Protein AF-A0A2G9RAK6-F1 (afdb_monomer)

Mean predicted aligned error: 6.46 Å

Foldseek 3Di:
DLPDADLEEEEEEDDDCVFVVVCCVPVHDPVHHYDYDDDDPCRLVVLVVVQVVCCVVVVHVYYHRDYDDDDDPDDDDDPDPPDDDPCVVVQCVLCVVPNDDPDHSVCSSVVSVVVVCCVPPVDDPVVVVVVVVVVVVVCVVPD

InterPro domains:
  IPR016039 Thiolase-like [G3DSA:3.40.47.10] (3-143)
  IPR016039 Thiolase-like [SSF53901] (17-142)
  IPR020615 Thiolase, acyl-enzyme intermediate active site [PS00098] (37-55)
  IPR020616 Thiolase, N-terminal [PF00108] (19-142)

pLDDT: mean 87.02, std 14.19, range [35.53, 98.5]

Organism: Aquarana catesbeiana (NCBI:txid8400)

Secondary structure (DSSP, 8-state):
--SSS----EEEESSTTHHHHHHHTTT------EEEE-BTBTHHHHHHHHHHHHHHTTS-SS-EEE----PPSSS------SS--TTHHHHHHHHHHH---SS-HHHHHHHHHHHHHHHHH---HHHHHHHHHHHHHHHTT--

Sequence (143 aa):
LYTACYKSCIWFVGDSTCGQRAIYHSLGLTGIPIINVNNNCSTGSTALFMARQLIQGGLADCVLALGFEKMERGSLNPKFDDRTNPLDKHVEVMAGKHGLEPVPVAPQMFGRAGQEHMEKYGTKPEHFAKIAWKNHKHSTNNP

Nearest PDB structures (foldseek):
  6hsp-assembly2_B-2  TM=9.476E-01  e=9.481E-14  Danio rerio
  6hrv-assembly2_B  TM=9.235E-01  e=1.717E-13  Danio rerio
  6vg7-assembly1_A  TM=4.807E-01  e=4.717E-01  synthetic construct
  3dmd-assembly1_B-1  TM=4.387E-01  e=2.624E+00  Pyrococcus furiosus
  4pca-assembly2_B  TM=3.351E-01  e=2.152E+00  Anaplasma phagocytophilum str. HGE1

Solvent-accessible surface area (backbone atoms only — not comparable to full-atom values): 8897 Å² total; per-residue (Å²): 142,85,84,86,76,72,54,38,42,38,26,19,34,54,63,92,67,42,42,59,64,65,32,46,82,75,80,46,83,79,84,59,57,74,50,70,44,79,53,74,97,47,21,56,59,51,28,45,51,52,45,50,50,34,45,76,65,70,68,22,90,45,64,46,58,49,66,61,85,87,80,73,88,77,80,86,69,89,88,68,84,91,56,86,59,96,54,49,71,64,47,49,59,50,32,75,76,71,52,83,69,103,59,63,64,68,64,50,56,57,48,52,54,48,50,52,45,24,75,75,67,68,52,52,76,65,56,60,53,50,54,53,53,50,52,57,63,55,48,78,77,57,133

Structure (mmCIF, N/CA/C/O backbone):
data_AF-A0A2G9RAK6-F1
#
_entry.id   AF-A0A2G9RAK6-F1
#
loop_
_atom_site.group_PDB
_atom_site.id
_atom_site.type_symbol
_atom_site.label_atom_id
_atom_site.label_alt_id
_atom_site.label_comp_id
_atom_site.label_asym_id
_atom_site.label_entity_id
_atom_site.label_seq_id
_atom_site.pdbx_PDB_ins_code
_atom_site.Cartn_x
_atom_site.Cartn_y
_atom_site.Cartn_z
_atom_site.occupancy
_atom_site.B_iso_or_equiv
_atom_site.auth_seq_id
_atom_site.auth_comp_id
_atom_site.auth_asym_id
_atom_site.auth_atom_id
_atom_site.pdbx_PDB_model_num
ATOM 1 N N . LEU A 1 1 ? 26.477 -9.507 -27.339 1.00 35.56 1 LEU A N 1
ATOM 2 C CA . LEU A 1 1 ? 25.414 -10.437 -26.884 1.00 35.56 1 LEU A CA 1
ATOM 3 C C . LEU A 1 1 ? 24.467 -9.804 -25.839 1.00 35.56 1 LEU A C 1
ATOM 5 O O . LEU A 1 1 ? 23.857 -10.531 -25.074 1.00 35.56 1 LEU A O 1
ATOM 9 N N . TYR A 1 2 ? 24.273 -8.475 -25.833 1.00 37.72 2 TYR A N 1
ATOM 10 C CA . TYR A 1 2 ? 23.431 -7.755 -24.849 1.00 37.72 2 TYR A CA 1
ATOM 11 C C . TYR A 1 2 ? 22.216 -7.051 -25.484 1.00 37.72 2 TYR A C 1
ATOM 13 O O . TYR A 1 2 ? 21.664 -6.121 -24.913 1.00 37.72 2 TYR A O 1
ATOM 21 N N . THR A 1 3 ? 21.822 -7.445 -26.696 1.00 38.22 3 THR A N 1
ATOM 22 C CA . THR A 1 3 ? 20.904 -6.653 -27.538 1.00 38.22 3 THR A CA 1
ATOM 23 C C . THR A 1 3 ? 19.596 -7.353 -27.910 1.00 38.22 3 THR A C 1
ATOM 25 O O . THR A 1 3 ? 18.803 -6.766 -28.634 1.00 38.22 3 THR A O 1
ATOM 28 N N . ALA A 1 4 ? 19.338 -8.580 -27.442 1.00 35.53 4 ALA A N 1
ATOM 29 C CA . ALA A 1 4 ? 18.253 -9.405 -27.998 1.00 35.53 4 ALA A CA 1
ATOM 30 C C . ALA A 1 4 ? 17.075 -9.719 -27.060 1.00 35.53 4 ALA A C 1
ATOM 32 O O . ALA A 1 4 ? 16.116 -10.347 -27.489 1.00 35.53 4 ALA A O 1
ATOM 33 N N . CYS A 1 5 ? 17.094 -9.301 -25.800 1.00 37.03 5 CYS A N 1
ATOM 34 C CA . CYS A 1 5 ? 15.952 -9.470 -24.902 1.00 37.03 5 CYS A CA 1
ATOM 35 C C . CYS A 1 5 ? 16.055 -8.409 -23.810 1.00 37.03 5 CYS A C 1
ATOM 37 O O . CYS A 1 5 ? 17.158 -7.931 -23.575 1.00 37.03 5 CYS A O 1
ATOM 39 N N . TYR A 1 6 ? 14.954 -8.078 -23.141 1.00 42.88 6 TYR A N 1
ATOM 40 C CA . TYR A 1 6 ? 14.837 -7.079 -22.068 1.00 42.88 6 TYR A CA 1
ATOM 41 C C . TYR A 1 6 ? 14.359 -5.693 -22.499 1.00 42.88 6 TYR A C 1
ATOM 43 O O . TYR A 1 6 ? 14.989 -4.665 -22.260 1.00 42.88 6 TYR A O 1
ATOM 51 N N . LYS A 1 7 ? 13.115 -5.657 -22.985 1.00 46.25 7 LYS A N 1
ATOM 52 C CA . LYS A 1 7 ? 12.204 -4.560 -22.636 1.00 46.25 7 LYS A CA 1
ATOM 53 C C . LYS A 1 7 ? 11.894 -4.639 -21.129 1.00 46.25 7 LYS A C 1
ATOM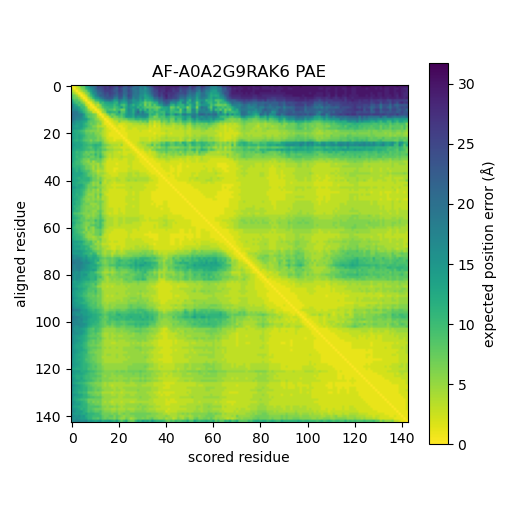 55 O O . LYS A 1 7 ? 10.807 -5.048 -20.748 1.00 46.25 7 LYS A O 1
ATOM 60 N N . SER A 1 8 ? 12.875 -4.346 -20.278 1.00 50.19 8 SER A N 1
ATOM 61 C CA . SER A 1 8 ? 12.725 -4.381 -18.821 1.00 50.19 8 SER A CA 1
ATOM 62 C C . SER A 1 8 ? 12.312 -3.017 -18.313 1.00 50.19 8 SER A C 1
ATOM 64 O O . SER A 1 8 ? 13.058 -2.067 -18.483 1.00 50.19 8 SER A O 1
ATOM 66 N N . CYS A 1 9 ? 11.167 -2.901 -17.652 1.00 53.38 9 CYS A N 1
ATOM 67 C CA . CYS A 1 9 ? 10.825 -1.689 -16.908 1.00 53.38 9 CYS A CA 1
ATOM 68 C C . CYS A 1 9 ? 10.907 -1.982 -15.417 1.00 53.38 9 CYS A C 1
ATOM 70 O O . CYS A 1 9 ? 10.439 -3.036 -14.969 1.00 53.38 9 CYS A O 1
ATOM 72 N N . ILE A 1 10 ? 11.492 -1.052 -14.665 1.00 58.03 10 ILE A N 1
ATOM 73 C CA . ILE A 1 10 ? 11.588 -1.171 -13.215 1.00 58.03 10 ILE A CA 1
ATOM 74 C C . ILE A 1 10 ? 10.666 -0.173 -12.536 1.00 58.03 10 ILE A C 1
ATOM 76 O O . ILE A 1 10 ? 10.751 1.034 -12.772 1.00 58.03 10 ILE A O 1
ATOM 80 N N . TRP A 1 11 ? 9.814 -0.702 -11.666 1.00 58.47 11 TRP A N 1
ATOM 81 C CA . TRP A 1 11 ? 8.848 0.055 -10.889 1.00 58.47 11 TRP A CA 1
ATOM 82 C C . TRP A 1 11 ? 9.285 0.151 -9.447 1.00 58.47 11 TRP A C 1
ATOM 84 O O . TRP A 1 11 ? 9.633 -0.861 -8.836 1.00 58.47 11 TRP A O 1
ATOM 94 N N . PHE A 1 12 ? 9.234 1.369 -8.926 1.00 60.50 12 PHE A N 1
ATOM 95 C CA . PHE A 1 12 ? 9.767 1.689 -7.616 1.00 60.50 12 PHE A CA 1
ATOM 96 C C . PHE A 1 12 ? 8.796 2.384 -6.700 1.00 60.50 12 PHE A C 1
ATOM 98 O O . PHE A 1 12 ? 7.927 3.127 -7.139 1.00 60.50 12 PHE A O 1
ATOM 105 N N . VAL A 1 13 ? 9.031 2.164 -5.415 1.00 59.81 13 VAL A N 1
ATOM 106 C CA . VAL A 1 13 ? 8.279 2.709 -4.293 1.00 59.81 13 VAL A CA 1
ATOM 107 C C . VAL A 1 13 ? 9.182 3.678 -3.540 1.00 59.81 13 VAL A C 1
ATOM 109 O O . VAL A 1 13 ? 10.258 3.282 -3.099 1.00 59.81 13 VAL A O 1
ATOM 112 N N . GLY A 1 14 ? 8.747 4.932 -3.406 1.00 61.09 14 GLY A N 1
ATOM 113 C CA . GLY A 1 14 ? 9.399 5.935 -2.561 1.00 61.09 14 GLY A CA 1
ATOM 114 C C . GLY A 1 14 ? 9.440 7.338 -3.175 1.00 61.09 14 GLY A C 1
ATOM 115 O O . GLY A 1 14 ? 8.764 7.627 -4.162 1.00 61.09 14 GLY A O 1
ATOM 116 N N . ASP A 1 15 ? 10.234 8.217 -2.559 1.00 68.31 15 ASP A N 1
ATOM 117 C CA . ASP A 1 15 ? 10.391 9.625 -2.949 1.00 68.31 15 ASP A CA 1
ATOM 118 C C . ASP A 1 15 ? 11.070 9.792 -4.326 1.00 68.31 15 ASP A C 1
ATOM 120 O O . ASP A 1 15 ? 11.570 8.841 -4.935 1.00 68.31 15 ASP A O 1
ATOM 124 N N . SER A 1 16 ? 11.095 11.020 -4.834 1.00 77.62 16 SER A N 1
ATOM 125 C CA . SER A 1 16 ? 11.664 11.396 -6.125 1.00 77.62 16 SER A CA 1
ATOM 126 C C . SER A 1 16 ? 13.018 10.729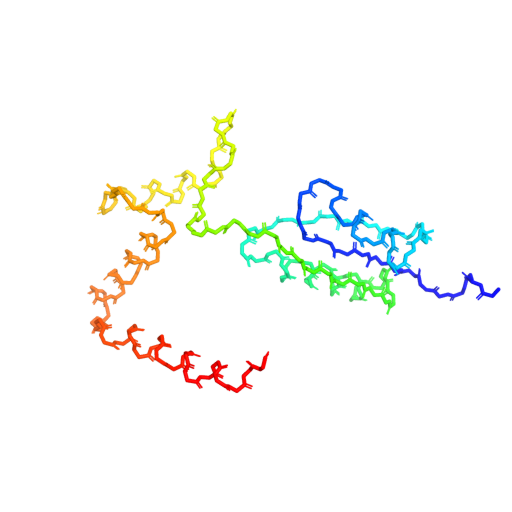 -6.365 1.00 77.62 16 SER A C 1
ATOM 128 O O . SER A 1 16 ? 13.963 10.884 -5.595 1.00 77.62 16 SER A O 1
ATOM 130 N N . THR A 1 17 ? 13.124 9.994 -7.472 1.00 84.94 17 THR A N 1
ATOM 131 C CA . THR A 1 17 ? 14.343 9.292 -7.921 1.00 84.94 17 THR A CA 1
ATOM 132 C C . THR A 1 17 ? 14.874 8.175 -7.004 1.00 84.94 17 THR A C 1
ATOM 134 O O . THR A 1 17 ? 15.960 7.641 -7.251 1.00 84.94 17 THR A O 1
ATOM 137 N N . CYS A 1 18 ? 14.126 7.773 -5.967 1.00 85.06 18 CYS A N 1
ATOM 138 C CA . CYS A 1 18 ? 14.562 6.744 -5.018 1.00 85.06 18 CYS A CA 1
ATOM 139 C C . CYS A 1 18 ? 14.888 5.409 -5.701 1.00 85.06 18 CYS A C 1
ATOM 141 O O . CYS A 1 18 ? 15.842 4.730 -5.319 1.00 85.06 18 CYS A O 1
ATOM 143 N N . GLY A 1 19 ? 14.149 5.061 -6.751 1.00 82.81 19 GLY A N 1
ATOM 144 C CA . GLY A 1 19 ? 14.324 3.816 -7.460 1.00 82.81 19 GLY A CA 1
ATOM 145 C C . GLY A 1 19 ? 15.614 3.732 -8.247 1.00 82.81 19 GLY A C 1
ATOM 146 O O . GLY A 1 19 ? 16.403 2.801 -8.089 1.00 82.81 19 GLY A O 1
ATOM 147 N N . GLN A 1 20 ? 15.888 4.769 -9.034 1.00 88.12 20 GLN A N 1
ATOM 148 C CA . GLN A 1 20 ? 17.161 4.939 -9.725 1.00 88.12 20 GLN A CA 1
ATOM 149 C C . GLN A 1 20 ? 18.314 4.757 -8.734 1.00 88.12 20 GLN A C 1
ATOM 151 O O . GLN A 1 20 ? 19.196 3.921 -8.937 1.00 88.12 20 GLN A O 1
ATOM 156 N N . ARG A 1 21 ? 18.257 5.463 -7.598 1.00 88.88 21 ARG A N 1
ATOM 157 C CA . ARG A 1 21 ? 19.298 5.386 -6.572 1.00 88.88 21 ARG A CA 1
ATOM 158 C C . ARG A 1 21 ? 19.429 3.997 -5.942 1.00 88.88 21 ARG A C 1
ATOM 160 O O . ARG A 1 21 ? 20.555 3.599 -5.630 1.00 88.88 21 ARG A O 1
ATOM 167 N N . ALA A 1 22 ? 18.327 3.283 -5.734 1.00 85.94 22 ALA A N 1
ATOM 168 C CA . ALA A 1 22 ? 18.334 1.936 -5.170 1.00 85.94 22 ALA A CA 1
ATOM 169 C C . ALA A 1 22 ? 18.951 0.905 -6.130 1.00 85.94 22 ALA A C 1
ATOM 171 O O . ALA A 1 22 ? 19.609 -0.028 -5.679 1.00 85.94 22 ALA A O 1
ATOM 172 N N . ILE A 1 23 ? 18.798 1.087 -7.446 1.00 84.38 23 ILE A N 1
ATOM 173 C CA . ILE A 1 23 ? 19.276 0.115 -8.437 1.00 84.38 23 ILE A CA 1
ATOM 174 C C . ILE A 1 23 ? 20.658 0.377 -8.984 1.00 84.38 23 ILE A C 1
ATOM 176 O O . ILE A 1 23 ? 21.415 -0.578 -9.163 1.00 84.38 23 ILE A O 1
ATOM 180 N N . TYR A 1 24 ? 21.015 1.635 -9.221 1.00 86.25 24 TYR A N 1
ATOM 181 C CA . TYR A 1 24 ? 22.249 1.969 -9.931 1.00 86.25 24 TYR A CA 1
ATOM 182 C C . TYR A 1 24 ? 23.501 1.369 -9.292 1.00 86.25 24 TYR A C 1
ATOM 184 O O . TYR A 1 24 ? 24.435 1.006 -10.001 1.00 86.25 24 TYR A O 1
ATOM 192 N N . HIS A 1 25 ? 23.502 1.211 -7.968 1.00 78.88 25 HIS A N 1
ATOM 193 C CA . HIS A 1 25 ? 24.649 0.686 -7.232 1.00 78.88 25 HIS A CA 1
ATOM 194 C C . HIS A 1 25 ? 24.672 -0.841 -7.099 1.00 78.88 25 HIS A C 1
ATOM 196 O O . HIS A 1 25 ? 25.742 -1.394 -6.866 1.00 78.88 25 HIS A O 1
ATOM 202 N N . SER A 1 26 ? 23.527 -1.518 -7.216 1.00 78.88 26 SER A N 1
ATOM 203 C CA . SER A 1 26 ? 23.407 -2.950 -6.893 1.00 78.88 26 SER A CA 1
ATOM 204 C C . SER A 1 26 ? 23.037 -3.811 -8.097 1.00 78.88 26 SER A C 1
ATOM 206 O O . SER A 1 26 ? 23.567 -4.906 -8.245 1.00 78.88 26 SER A O 1
ATOM 208 N N . LEU A 1 27 ? 22.144 -3.321 -8.960 1.00 82.38 27 LEU A N 1
ATOM 209 C CA . LEU A 1 27 ? 21.683 -4.023 -10.164 1.00 82.38 27 LEU A CA 1
ATOM 210 C C . LEU A 1 27 ? 22.274 -3.430 -11.457 1.00 82.38 27 LEU A C 1
ATOM 212 O O . LEU A 1 27 ? 22.232 -4.079 -12.500 1.00 82.38 27 LEU A O 1
ATOM 216 N N . GLY A 1 28 ? 22.877 -2.239 -11.380 1.00 83.62 28 GLY A N 1
ATOM 217 C CA . GLY A 1 28 ? 23.670 -1.631 -12.450 1.00 83.62 28 GLY A CA 1
ATOM 218 C C . GLY A 1 28 ? 22.955 -0.538 -13.252 1.00 83.62 28 GLY A C 1
ATOM 219 O O . GLY A 1 28 ? 21.743 -0.344 -13.172 1.00 83.62 28 GLY A O 1
ATOM 220 N N . LEU A 1 29 ? 23.745 0.200 -14.038 1.00 87.19 29 LEU A N 1
ATOM 221 C CA . LEU A 1 29 ? 23.312 1.302 -14.907 1.00 87.19 29 LEU A CA 1
ATOM 222 C C . LEU A 1 29 ? 22.984 0.790 -16.315 1.00 87.19 29 LEU A C 1
ATOM 224 O O . LEU A 1 29 ? 23.736 0.994 -17.263 1.00 87.19 29 LEU A O 1
ATOM 228 N N . THR A 1 30 ? 21.867 0.085 -16.452 1.00 84.38 30 THR A N 1
ATOM 229 C CA . THR A 1 30 ? 21.513 -0.623 -17.695 1.00 84.38 30 THR A CA 1
ATOM 230 C C . THR A 1 30 ? 20.840 0.256 -18.756 1.00 84.38 30 THR A C 1
ATOM 232 O O . THR A 1 30 ? 20.673 -0.184 -19.889 1.00 84.38 30 THR A O 1
ATOM 235 N N . GLY A 1 31 ? 20.433 1.483 -18.408 1.00 85.56 31 GLY A N 1
ATOM 236 C CA . GLY A 1 31 ? 19.720 2.401 -19.309 1.00 85.56 31 GLY A CA 1
ATOM 237 C C . GLY A 1 31 ? 18.251 2.040 -19.563 1.00 85.56 31 GLY A C 1
ATOM 238 O O . GLY A 1 31 ? 17.581 2.714 -20.341 1.00 85.56 31 GLY A O 1
ATOM 239 N N . ILE A 1 32 ? 17.739 0.996 -18.910 1.00 87.56 32 ILE A N 1
ATOM 240 C CA . ILE A 1 32 ? 16.341 0.585 -19.041 1.00 87.56 32 ILE A CA 1
ATOM 241 C C . ILE A 1 32 ? 15.387 1.573 -18.344 1.00 87.56 32 ILE A C 1
ATOM 243 O O . ILE A 1 32 ? 15.797 2.241 -17.391 1.00 87.56 32 ILE A O 1
ATOM 247 N N . PRO A 1 33 ? 14.113 1.670 -18.770 1.00 88.06 33 PRO A N 1
ATOM 248 C CA . PRO A 1 33 ? 13.158 2.586 -18.157 1.00 88.06 33 PRO A CA 1
ATOM 249 C C . PRO A 1 33 ? 12.918 2.294 -16.669 1.00 88.06 33 PRO A C 1
ATOM 251 O O . PRO A 1 33 ? 12.644 1.158 -16.272 1.00 88.06 33 PRO A O 1
ATOM 254 N N . ILE A 1 34 ? 12.968 3.349 -15.851 1.00 88.19 34 ILE A N 1
ATOM 255 C CA . ILE A 1 34 ? 12.705 3.301 -14.409 1.00 88.19 34 ILE A CA 1
ATOM 256 C C . ILE A 1 34 ? 11.638 4.334 -14.064 1.00 88.19 34 ILE A C 1
ATOM 258 O O . ILE A 1 34 ? 11.807 5.518 -14.361 1.00 88.19 34 ILE A O 1
ATOM 262 N N . ILE A 1 35 ? 10.563 3.900 -13.404 1.00 88.69 35 ILE A N 1
ATOM 263 C CA . ILE A 1 35 ? 9.462 4.777 -12.999 1.00 88.69 35 ILE A CA 1
ATOM 264 C C . ILE A 1 35 ? 9.177 4.591 -11.505 1.00 88.69 35 ILE A C 1
ATOM 266 O O . ILE A 1 35 ? 8.969 3.477 -11.022 1.00 88.69 35 ILE A O 1
ATOM 270 N N . ASN A 1 36 ? 9.164 5.706 -10.772 1.00 88.75 36 ASN A N 1
ATOM 271 C CA . ASN A 1 36 ? 8.797 5.742 -9.358 1.00 88.75 36 ASN A CA 1
ATOM 272 C C . ASN A 1 36 ? 7.298 6.009 -9.235 1.00 88.75 36 ASN A C 1
ATOM 274 O O . ASN A 1 36 ? 6.771 6.903 -9.896 1.00 88.75 36 ASN A O 1
ATOM 278 N N . VAL A 1 37 ? 6.628 5.243 -8.384 1.00 89.44 37 VAL A N 1
ATOM 279 C CA . VAL A 1 37 ? 5.194 5.331 -8.123 1.00 89.44 37 VAL A CA 1
ATOM 280 C C . VAL A 1 37 ? 4.948 5.408 -6.622 1.00 89.44 37 VAL A C 1
ATOM 282 O O . VAL A 1 37 ? 5.681 4.829 -5.824 1.00 89.44 37 VAL A O 1
ATOM 285 N N . ASN A 1 38 ? 3.898 6.130 -6.236 1.00 90.31 38 ASN A N 1
ATOM 286 C CA . ASN A 1 38 ? 3.441 6.232 -4.856 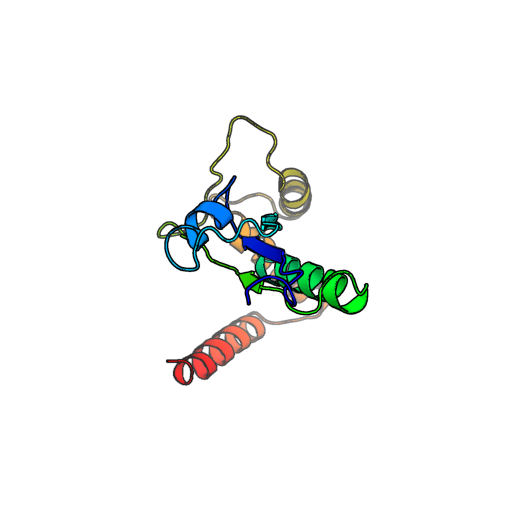1.00 90.31 38 ASN A CA 1
ATOM 287 C C . ASN A 1 38 ? 1.910 6.217 -4.825 1.00 90.31 38 ASN A C 1
ATOM 289 O O . ASN A 1 38 ? 1.263 6.946 -5.574 1.00 90.31 38 ASN A O 1
ATOM 293 N N . ASN A 1 39 ? 1.347 5.372 -3.966 1.00 92.00 39 ASN A N 1
ATOM 294 C CA . ASN A 1 39 ? -0.076 5.297 -3.670 1.00 92.00 39 ASN A CA 1
ATOM 295 C C . ASN A 1 39 ? -0.315 4.862 -2.209 1.00 92.00 39 ASN A C 1
ATOM 297 O O . ASN A 1 39 ? -1.021 3.884 -1.925 1.00 92.00 39 ASN A O 1
ATOM 301 N N . ASN A 1 40 ? 0.331 5.556 -1.265 1.00 91.00 40 ASN A N 1
ATOM 302 C CA . ASN A 1 40 ? 0.246 5.287 0.175 1.00 91.00 40 ASN A CA 1
ATOM 303 C C . ASN A 1 40 ? 0.522 3.801 0.502 1.00 91.00 40 ASN A C 1
ATOM 305 O O . ASN A 1 40 ? 1.395 3.164 -0.091 1.00 91.00 40 ASN A O 1
ATOM 309 N N . CYS A 1 41 ? -0.239 3.199 1.419 1.00 92.25 41 CYS A N 1
ATOM 310 C CA . CYS A 1 41 ? -0.073 1.804 1.840 1.00 92.25 41 CYS A CA 1
ATOM 311 C C . CYS A 1 41 ? -0.243 0.775 0.702 1.00 92.25 41 CYS A C 1
ATOM 313 O O . CYS A 1 41 ? 0.104 -0.388 0.876 1.00 92.25 41 CYS A O 1
ATOM 315 N N . SER A 1 42 ? -0.776 1.181 -0.458 1.00 94.38 42 SER A N 1
ATOM 316 C CA . SER A 1 42 ? -1.003 0.311 -1.621 1.00 94.38 42 SER A CA 1
ATOM 317 C C . SER A 1 42 ? 0.100 0.399 -2.683 1.00 94.38 42 SER A C 1
ATOM 319 O O . SER A 1 42 ? -0.027 -0.164 -3.774 1.00 94.38 42 SER A O 1
ATOM 321 N N . THR A 1 43 ? 1.199 1.099 -2.389 1.00 90.88 43 THR A N 1
ATOM 322 C CA . THR A 1 43 ? 2.223 1.401 -3.395 1.00 90.88 43 THR A CA 1
ATOM 323 C C . THR A 1 43 ? 2.869 0.148 -3.994 1.00 90.88 43 THR A C 1
ATOM 325 O O . THR A 1 43 ? 2.997 0.056 -5.213 1.00 90.88 43 THR A O 1
ATOM 328 N N . GLY A 1 44 ? 3.200 -0.862 -3.181 1.00 89.19 44 GLY A N 1
ATOM 329 C CA . GLY A 1 44 ? 3.758 -2.123 -3.692 1.00 89.19 44 GLY A CA 1
ATOM 330 C C . GLY A 1 44 ? 2.816 -2.833 -4.674 1.00 89.19 44 GLY A C 1
ATOM 331 O O . GLY A 1 44 ? 3.236 -3.275 -5.743 1.00 89.19 44 GLY A O 1
ATOM 332 N N . SER A 1 45 ? 1.517 -2.866 -4.365 1.00 94.44 45 SER A N 1
ATOM 333 C CA . SER A 1 45 ? 0.495 -3.409 -5.268 1.00 94.44 45 SER A CA 1
ATOM 334 C C . SER A 1 45 ? 0.316 -2.561 -6.527 1.00 94.44 45 SER A C 1
ATOM 336 O O . SER A 1 45 ? 0.050 -3.115 -7.589 1.00 94.44 45 SER A O 1
ATOM 338 N N . THR A 1 46 ? 0.506 -1.242 -6.442 1.00 94.06 46 THR A N 1
ATOM 339 C CA . THR A 1 46 ? 0.495 -0.348 -7.612 1.00 94.06 46 THR A CA 1
ATOM 340 C C . THR A 1 46 ? 1.653 -0.675 -8.559 1.00 94.06 46 THR A C 1
ATOM 342 O O . THR A 1 46 ? 1.432 -0.827 -9.760 1.00 94.06 46 THR A O 1
ATOM 345 N N . ALA A 1 47 ? 2.865 -0.884 -8.033 1.00 90.75 47 ALA A N 1
ATOM 346 C CA . ALA A 1 47 ? 4.012 -1.317 -8.834 1.00 90.75 47 ALA A CA 1
ATOM 347 C C . ALA A 1 47 ? 3.757 -2.677 -9.511 1.00 90.75 47 ALA A C 1
ATOM 349 O O . ALA A 1 47 ? 4.003 -2.834 -10.709 1.00 90.75 47 ALA A O 1
ATOM 350 N N . LEU A 1 48 ? 3.194 -3.642 -8.774 1.00 93.56 48 LEU A N 1
ATOM 351 C CA . LEU A 1 48 ? 2.824 -4.950 -9.322 1.00 93.56 48 LEU A CA 1
ATOM 352 C C . LEU A 1 48 ? 1.740 -4.842 -10.406 1.00 93.56 48 LEU A C 1
ATOM 354 O O . LEU A 1 48 ? 1.830 -5.501 -11.442 1.00 93.56 48 LEU A O 1
ATOM 358 N N . PHE A 1 49 ? 0.731 -3.998 -10.189 1.00 95.06 49 PHE A N 1
ATOM 359 C CA . PHE A 1 49 ? -0.325 -3.742 -11.163 1.00 95.06 49 PHE A CA 1
ATOM 360 C C . PHE A 1 49 ? 0.257 -3.205 -12.475 1.00 95.06 49 PHE A C 1
ATOM 362 O O . PHE A 1 49 ? -0.042 -3.740 -13.540 1.00 95.06 49 PHE A O 1
ATOM 369 N N . MET A 1 50 ? 1.144 -2.211 -12.417 1.00 91.94 50 MET A N 1
ATOM 370 C CA . MET A 1 50 ? 1.773 -1.644 -13.615 1.00 91.94 50 MET A CA 1
ATOM 371 C C . MET A 1 50 ? 2.684 -2.643 -14.330 1.00 91.94 50 MET A C 1
ATOM 373 O O . MET A 1 50 ? 2.620 -2.760 -15.554 1.00 91.94 50 MET A O 1
ATOM 377 N N . ALA A 1 51 ? 3.471 -3.418 -13.580 1.00 89.75 51 ALA A N 1
ATOM 378 C CA . ALA A 1 51 ? 4.263 -4.517 -14.123 1.00 89.75 51 ALA A CA 1
ATOM 379 C C . ALA A 1 51 ? 3.384 -5.508 -14.906 1.00 89.75 51 ALA A C 1
ATOM 381 O O . ALA A 1 51 ? 3.680 -5.826 -16.059 1.00 89.75 51 ALA A O 1
ATOM 382 N N . ARG A 1 52 ? 2.247 -5.918 -14.331 1.00 95.31 52 ARG A N 1
ATOM 383 C CA . ARG A 1 52 ? 1.267 -6.782 -15.003 1.00 95.31 52 ARG A CA 1
ATOM 384 C C . ARG A 1 52 ? 0.711 -6.147 -16.276 1.00 95.31 52 ARG A C 1
ATOM 386 O O . ARG A 1 52 ? 0.597 -6.845 -17.280 1.00 95.31 52 ARG A O 1
ATOM 393 N N . GLN A 1 53 ? 0.378 -4.854 -16.259 1.00 95.56 53 GLN A N 1
ATOM 394 C CA . GLN A 1 53 ? -0.142 -4.152 -17.441 1.00 95.56 53 GLN A CA 1
ATOM 395 C C . GLN A 1 53 ? 0.870 -4.126 -18.596 1.00 95.56 53 GLN A C 1
ATOM 397 O O . GLN A 1 53 ? 0.472 -4.299 -19.745 1.00 95.56 53 GLN A O 1
ATOM 402 N N . LEU A 1 54 ? 2.166 -3.956 -18.313 1.00 90.88 54 LEU A N 1
ATOM 403 C CA . LEU A 1 54 ? 3.208 -3.976 -19.346 1.00 90.88 54 LEU A CA 1
ATOM 404 C C . LEU A 1 54 ? 3.349 -5.348 -20.011 1.00 90.88 54 LEU A C 1
ATOM 406 O O . LEU A 1 54 ? 3.423 -5.419 -21.238 1.00 90.88 54 LEU A O 1
ATOM 410 N N . ILE A 1 55 ? 3.365 -6.416 -19.207 1.00 93.31 55 ILE A N 1
ATOM 411 C CA . ILE A 1 55 ? 3.446 -7.790 -19.717 1.00 93.31 55 ILE A CA 1
ATOM 412 C C . ILE A 1 55 ? 2.192 -8.123 -20.525 1.00 93.31 55 ILE A C 1
ATOM 414 O O . ILE A 1 55 ? 2.279 -8.544 -21.674 1.00 93.31 55 ILE A O 1
ATOM 418 N N . GLN A 1 56 ? 1.007 -7.879 -19.958 1.00 96.12 56 GLN A N 1
ATOM 419 C CA . GLN A 1 56 ? -0.251 -8.188 -20.635 1.00 96.12 56 GLN A CA 1
ATOM 420 C C . GLN A 1 56 ? -0.440 -7.367 -21.919 1.00 96.12 56 GLN A C 1
ATOM 422 O O . GLN A 1 56 ? -1.029 -7.857 -22.878 1.00 96.12 56 GLN A O 1
ATOM 427 N N . GLY A 1 57 ? 0.057 -6.129 -21.946 1.00 95.19 57 GLY A N 1
ATOM 428 C CA . GLY A 1 57 ? 0.016 -5.263 -23.121 1.00 95.19 57 GLY A CA 1
ATOM 429 C C . GLY A 1 57 ? 1.062 -5.583 -24.194 1.00 95.19 57 GLY A C 1
ATOM 430 O O . GLY A 1 57 ? 1.105 -4.876 -25.196 1.00 95.19 57 GLY A O 1
ATOM 431 N N . GLY A 1 58 ? 1.933 -6.584 -23.997 1.00 91.31 58 GLY A N 1
ATOM 432 C CA . GLY A 1 58 ? 3.023 -6.907 -24.931 1.00 91.31 58 GLY A CA 1
ATOM 433 C C . GLY A 1 58 ? 4.108 -5.823 -25.022 1.00 91.31 58 GLY A C 1
ATOM 434 O O . GLY A 1 58 ? 4.898 -5.787 -25.970 1.00 91.31 58 GLY A O 1
ATOM 435 N N . LEU A 1 59 ? 4.144 -4.907 -24.049 1.00 89.94 59 LEU A N 1
ATOM 436 C CA . LEU A 1 59 ? 5.120 -3.817 -23.986 1.00 89.94 59 LEU A CA 1
ATOM 437 C C . LEU A 1 59 ? 6.453 -4.282 -23.396 1.00 89.94 59 LEU A C 1
ATOM 439 O O . LEU A 1 59 ? 7.476 -3.654 -23.654 1.00 89.94 59 LEU A O 1
ATOM 443 N N . ALA A 1 60 ? 6.443 -5.374 -22.634 1.00 89.38 60 ALA A N 1
ATOM 444 C CA . ALA A 1 60 ? 7.609 -5.980 -22.013 1.00 89.38 60 ALA A CA 1
ATOM 445 C C . ALA A 1 60 ? 7.442 -7.502 -21.909 1.00 89.38 60 ALA A C 1
ATOM 447 O O . ALA A 1 60 ? 6.325 -7.981 -21.740 1.00 89.38 60 ALA A O 1
ATOM 448 N N . ASP A 1 61 ? 8.553 -8.239 -21.942 1.00 90.94 61 ASP A N 1
ATOM 449 C CA . ASP A 1 61 ? 8.574 -9.697 -21.716 1.00 90.94 61 ASP A CA 1
ATOM 450 C C . ASP A 1 61 ? 9.046 -10.053 -20.296 1.00 90.94 61 ASP A C 1
ATOM 452 O O . ASP A 1 61 ? 8.753 -11.123 -19.770 1.00 90.94 61 ASP A O 1
ATOM 456 N N . CYS A 1 62 ? 9.776 -9.138 -19.654 1.00 90.88 62 CYS A N 1
ATOM 457 C CA . CYS A 1 62 ? 10.259 -9.262 -18.286 1.00 90.88 62 CYS A CA 1
ATOM 458 C C . CYS A 1 62 ? 10.253 -7.876 -17.639 1.00 90.88 62 CYS A C 1
ATOM 460 O O . CYS A 1 62 ? 10.622 -6.897 -18.276 1.00 90.88 62 CYS A O 1
ATOM 462 N N . VAL A 1 63 ? 9.818 -7.775 -16.386 1.00 89.12 63 VAL A N 1
ATOM 463 C CA . VAL A 1 63 ? 9.703 -6.511 -15.643 1.00 89.12 63 VAL A CA 1
ATOM 464 C C . VAL A 1 63 ? 10.083 -6.736 -14.186 1.00 89.12 63 VAL A C 1
ATOM 466 O O . VAL A 1 63 ? 9.888 -7.829 -13.656 1.00 89.12 63 VAL A O 1
ATOM 469 N N . LEU A 1 64 ? 10.585 -5.695 -13.522 1.00 88.62 64 LEU A N 1
ATOM 470 C CA . LEU A 1 64 ? 10.861 -5.722 -12.087 1.00 88.62 64 LEU A CA 1
ATOM 471 C C . LEU A 1 64 ? 9.889 -4.788 -11.362 1.00 88.62 64 LEU A C 1
ATOM 473 O O . LEU A 1 64 ? 9.859 -3.588 -11.623 1.00 88.62 64 LEU A O 1
ATOM 477 N N . ALA A 1 65 ? 9.117 -5.332 -10.425 1.00 90.31 65 ALA A N 1
ATOM 478 C CA . ALA A 1 65 ? 8.363 -4.549 -9.453 1.00 90.31 65 ALA A CA 1
ATOM 479 C C . ALA A 1 65 ? 9.091 -4.616 -8.109 1.00 90.31 65 ALA A C 1
ATOM 481 O O . ALA A 1 65 ? 9.215 -5.694 -7.529 1.00 90.31 65 ALA A O 1
ATOM 482 N N . LEU A 1 66 ? 9.591 -3.479 -7.629 1.00 87.31 66 LEU A N 1
ATOM 483 C CA . LEU A 1 66 ? 10.387 -3.390 -6.411 1.00 87.31 66 LEU A CA 1
ATOM 484 C C . LEU A 1 66 ? 9.767 -2.380 -5.446 1.00 87.31 66 LEU A C 1
ATOM 486 O O . LEU A 1 66 ? 9.623 -1.203 -5.768 1.00 87.31 66 LEU A O 1
ATOM 490 N N . GLY A 1 67 ? 9.430 -2.846 -4.243 1.00 87.50 67 GLY A N 1
ATOM 491 C CA . GLY A 1 67 ? 8.960 -2.004 -3.149 1.00 87.50 67 GLY A CA 1
ATOM 492 C C . GLY A 1 67 ? 9.888 -2.032 -1.948 1.00 87.50 67 GLY A C 1
ATOM 493 O O . GLY A 1 67 ? 10.287 -3.103 -1.502 1.00 87.50 67 GLY A O 1
ATOM 494 N N . PHE A 1 68 ? 10.210 -0.855 -1.419 1.00 88.94 68 PHE A N 1
ATOM 495 C CA . PHE A 1 68 ? 10.941 -0.686 -0.169 1.00 88.94 68 PHE A CA 1
ATOM 496 C C . PHE A 1 68 ? 10.430 0.557 0.558 1.00 88.94 68 PHE A C 1
ATOM 498 O O . PHE A 1 68 ? 9.836 1.438 -0.053 1.00 88.94 68 PHE A O 1
ATOM 505 N N . GLU A 1 69 ? 10.673 0.624 1.862 1.00 88.19 69 GLU A N 1
ATOM 506 C CA . GLU A 1 69 ? 10.295 1.765 2.690 1.00 88.19 69 GLU A CA 1
ATOM 507 C C . GLU A 1 69 ? 11.304 1.921 3.831 1.00 88.19 69 GLU A C 1
ATOM 509 O O . GLU A 1 69 ? 11.835 0.927 4.338 1.00 88.19 69 GLU A O 1
ATOM 514 N N . LYS A 1 70 ? 11.560 3.161 4.260 1.00 87.25 70 LYS A N 1
ATOM 515 C CA . LYS A 1 70 ? 12.341 3.444 5.472 1.00 87.25 70 LYS A CA 1
ATOM 516 C C . LYS A 1 70 ? 11.501 4.288 6.419 1.00 87.25 70 LYS A C 1
ATOM 518 O O . LYS A 1 70 ? 11.476 5.512 6.328 1.00 87.25 70 LYS A O 1
ATOM 523 N N . MET A 1 71 ? 10.840 3.615 7.354 1.00 86.25 71 MET A N 1
ATOM 524 C CA . MET A 1 71 ? 9.976 4.269 8.332 1.00 86.25 71 MET A CA 1
ATOM 525 C C . MET A 1 71 ? 10.767 4.808 9.528 1.00 86.25 71 MET A C 1
ATOM 527 O O . MET A 1 71 ? 11.780 4.242 9.947 1.00 86.25 71 MET A O 1
ATOM 531 N N . GLU A 1 72 ? 10.271 5.904 10.095 1.00 86.69 72 GLU A N 1
ATOM 532 C CA . GLU A 1 72 ? 10.699 6.391 11.405 1.00 86.69 72 GLU A CA 1
ATOM 533 C C . GLU A 1 72 ? 10.123 5.512 12.520 1.00 86.69 72 GLU A C 1
ATOM 535 O O . GLU A 1 72 ? 9.144 4.786 12.333 1.00 86.69 72 GLU A O 1
ATOM 540 N N . ARG A 1 73 ? 10.742 5.564 13.703 1.00 86.81 73 ARG A N 1
ATOM 541 C CA . ARG A 1 73 ? 10.190 4.887 14.878 1.00 86.81 73 ARG A CA 1
ATOM 542 C C . ARG A 1 73 ? 8.933 5.614 15.348 1.00 86.81 73 ARG A C 1
ATOM 544 O O . ARG A 1 73 ? 8.935 6.833 15.467 1.00 86.81 73 ARG A O 1
ATOM 551 N N . GLY A 1 74 ? 7.918 4.846 15.728 1.00 85.94 74 GLY A N 1
ATOM 552 C CA . GLY A 1 74 ? 6.683 5.381 16.291 1.00 85.94 74 GLY A CA 1
ATOM 553 C C . GLY A 1 74 ? 5.597 5.600 15.242 1.00 85.94 74 GLY A C 1
ATOM 554 O O . GLY A 1 74 ? 5.545 4.909 14.227 1.00 85.94 74 GLY A O 1
ATOM 555 N N . SER A 1 75 ? 4.680 6.518 15.542 1.00 81.62 75 SER A N 1
ATOM 556 C CA . SER A 1 75 ? 3.531 6.797 14.677 1.00 81.62 75 SER A CA 1
ATOM 557 C C . SER A 1 75 ? 3.920 7.666 13.488 1.00 81.62 75 SER A C 1
ATOM 559 O O . SER A 1 75 ? 4.793 8.523 13.591 1.00 81.62 75 SER A O 1
ATOM 561 N N . LEU A 1 76 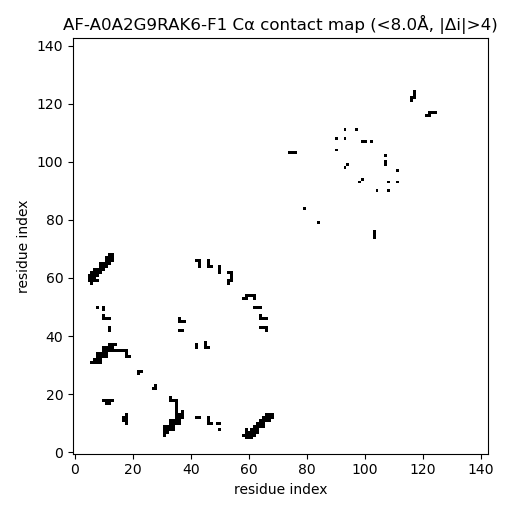? 3.230 7.458 12.368 1.00 81.12 76 LEU A N 1
ATOM 562 C CA . LEU A 1 76 ? 3.401 8.273 11.172 1.00 81.12 76 LEU A CA 1
ATOM 563 C C . LEU A 1 76 ? 2.864 9.685 11.412 1.00 81.12 76 LEU A C 1
ATOM 565 O O . LEU A 1 76 ? 1.688 9.852 11.738 1.00 81.12 76 LEU A O 1
ATOM 569 N N . ASN A 1 77 ? 3.725 10.680 11.205 1.00 77.44 77 ASN A N 1
ATOM 570 C CA . ASN A 1 77 ? 3.373 12.094 11.258 1.00 77.44 77 ASN A CA 1
ATOM 571 C C . ASN A 1 77 ? 3.393 12.706 9.849 1.00 77.44 77 ASN A C 1
ATOM 573 O O . ASN A 1 77 ? 4.160 12.245 8.995 1.00 77.44 77 ASN A O 1
ATOM 577 N N . PRO A 1 78 ? 2.582 13.748 9.588 1.00 79.31 78 PRO A N 1
ATOM 578 C CA . PRO A 1 78 ? 2.694 14.528 8.362 1.00 79.31 78 PRO A CA 1
ATOM 579 C C . PRO A 1 78 ? 4.107 15.106 8.233 1.00 79.31 78 PRO A C 1
ATOM 581 O O . PRO A 1 78 ? 4.633 15.666 9.192 1.00 79.31 78 PRO A O 1
ATOM 584 N N . LYS A 1 79 ? 4.718 14.962 7.053 1.00 82.62 79 LYS A N 1
ATOM 585 C CA . LYS A 1 79 ? 6.053 15.515 6.762 1.00 82.62 79 LYS A CA 1
ATOM 586 C C . LYS A 1 79 ? 6.027 16.860 6.043 1.00 82.62 79 LYS A C 1
ATOM 588 O O . LYS A 1 79 ? 7.012 17.581 6.095 1.00 82.62 79 LYS A O 1
ATOM 593 N N . PHE A 1 80 ? 4.928 17.164 5.362 1.00 85.44 80 PHE A N 1
ATOM 594 C CA . PHE A 1 80 ? 4.756 18.389 4.591 1.00 85.44 80 PHE A CA 1
ATOM 595 C C . PHE A 1 80 ? 3.616 19.193 5.209 1.00 85.44 80 PHE A C 1
ATOM 597 O O . PHE A 1 80 ? 2.483 18.713 5.258 1.00 85.44 80 PHE A O 1
ATOM 604 N N . ASP A 1 81 ? 3.937 20.386 5.695 1.00 87.94 81 ASP A N 1
ATOM 605 C CA . ASP A 1 81 ? 3.011 21.378 6.252 1.00 87.94 81 ASP A CA 1
ATOM 606 C C . ASP A 1 81 ? 2.840 22.602 5.332 1.00 87.94 81 ASP A C 1
ATOM 608 O O . ASP A 1 81 ? 1.983 23.451 5.566 1.00 87.94 81 ASP A O 1
ATOM 612 N N . ASP A 1 82 ? 3.606 22.656 4.242 1.00 92.75 82 ASP A N 1
ATOM 613 C CA . ASP A 1 82 ? 3.635 23.727 3.242 1.00 92.75 82 ASP A CA 1
ATOM 614 C C . ASP A 1 82 ? 2.584 23.568 2.128 1.00 92.75 82 ASP A C 1
ATOM 616 O O . ASP A 1 82 ? 2.519 24.377 1.201 1.00 92.75 82 ASP A O 1
ATOM 620 N N . ARG A 1 83 ? 1.775 22.506 2.178 1.00 89.00 83 ARG A N 1
ATOM 621 C CA . ARG A 1 83 ? 0.815 22.137 1.131 1.00 89.00 83 ARG A CA 1
ATOM 622 C C . ARG A 1 83 ? -0.413 21.445 1.702 1.00 89.00 83 ARG A C 1
ATOM 624 O O . ARG A 1 83 ? -0.394 20.929 2.817 1.00 89.00 83 ARG A O 1
ATOM 631 N N . THR A 1 84 ? -1.475 21.386 0.902 1.00 93.31 84 THR A N 1
ATOM 632 C CA . THR A 1 84 ? -2.704 20.673 1.262 1.00 93.31 84 THR A CA 1
ATOM 633 C C . THR A 1 84 ? -2.411 19.211 1.583 1.00 93.31 84 THR A C 1
ATOM 635 O O . THR A 1 84 ? -1.750 18.505 0.818 1.00 93.31 84 THR A O 1
ATOM 638 N N . ASN A 1 85 ? -2.932 18.750 2.718 1.00 91.25 85 ASN A N 1
ATOM 639 C CA . ASN A 1 85 ? -2.808 17.362 3.126 1.00 91.25 85 ASN A CA 1
ATOM 640 C C . ASN A 1 85 ? -3.693 16.481 2.222 1.00 91.25 85 ASN A C 1
ATOM 642 O O . ASN A 1 85 ? -4.900 16.704 2.187 1.00 91.25 85 ASN A O 1
ATOM 646 N N . PRO A 1 86 ? -3.152 15.450 1.547 1.00 91.56 86 PRO A N 1
ATOM 647 C CA . PRO A 1 86 ? -3.937 14.584 0.661 1.00 91.56 86 PRO A CA 1
ATOM 648 C C . PRO A 1 86 ? -5.024 13.767 1.383 1.00 91.56 86 PRO A C 1
ATOM 650 O O . PRO A 1 86 ? -5.878 13.160 0.738 1.00 91.56 86 PRO A O 1
ATOM 653 N N . LEU A 1 87 ? -4.987 13.709 2.717 1.00 92.62 87 LEU A N 1
ATOM 654 C CA . LEU A 1 87 ? -5.985 13.037 3.544 1.00 92.62 87 LEU A CA 1
ATOM 655 C C . LEU A 1 87 ? -7.034 13.996 4.124 1.00 92.62 87 LEU A C 1
ATOM 657 O O . LEU A 1 87 ? -7.930 13.516 4.812 1.00 92.62 87 LEU A O 1
ATOM 661 N N . ASP A 1 88 ? -6.967 15.305 3.862 1.00 93.25 88 ASP A N 1
ATOM 662 C CA . ASP A 1 88 ? -7.841 16.317 4.474 1.00 93.25 88 ASP A CA 1
ATOM 663 C C . ASP A 1 88 ? -9.334 15.957 4.390 1.00 93.25 88 ASP A C 1
ATOM 665 O O . ASP A 1 88 ? -9.999 15.856 5.417 1.00 93.25 88 ASP A O 1
ATOM 669 N N . LYS A 1 89 ? -9.842 15.619 3.203 1.00 95.50 89 LYS A N 1
ATOM 670 C CA . LYS A 1 89 ? -11.246 15.247 2.987 1.00 95.50 89 LYS A CA 1
ATOM 671 C C . LYS A 1 89 ? -11.629 13.926 3.639 1.00 95.50 89 LYS A C 1
ATOM 673 O O . LYS A 1 89 ? -12.753 13.776 4.107 1.00 95.50 89 LYS A O 1
ATOM 678 N N . HIS A 1 90 ? -10.698 12.980 3.731 1.00 94.69 90 HIS A N 1
ATOM 679 C CA . HIS A 1 90 ? -10.934 11.724 4.446 1.00 94.69 90 HIS A CA 1
ATOM 680 C C . HIS A 1 90 ? -11.038 11.966 5.956 1.00 94.69 90 HIS A C 1
ATOM 682 O O . HIS A 1 90 ? -11.885 11.378 6.631 1.00 94.69 90 HIS A O 1
ATOM 688 N N . VAL A 1 91 ? -10.189 12.853 6.480 1.00 93.62 91 VAL A N 1
ATOM 689 C CA . VAL A 1 91 ? -10.188 13.245 7.889 1.00 93.62 91 VAL A CA 1
ATOM 690 C C . VAL A 1 91 ? -11.427 14.068 8.224 1.00 93.62 91 VAL A C 1
ATOM 692 O O . VAL A 1 91 ? -12.039 13.800 9.249 1.00 93.62 91 VAL A O 1
ATOM 695 N N . GLU A 1 92 ? -11.848 14.996 7.360 1.00 94.94 92 GLU A N 1
ATOM 696 C CA . GLU A 1 92 ? -13.073 15.792 7.530 1.00 94.94 92 GLU A CA 1
ATOM 697 C C . GLU A 1 92 ? -14.316 14.907 7.696 1.00 94.94 92 GLU A C 1
ATOM 699 O O . GLU A 1 92 ? -15.118 15.148 8.596 1.00 94.94 92 GLU A O 1
ATOM 704 N N . VAL A 1 93 ? -14.463 13.848 6.890 1.00 94.81 93 VAL A N 1
ATOM 705 C CA . VAL A 1 93 ? -15.593 12.906 7.008 1.00 94.81 93 VAL A CA 1
ATOM 706 C C . VAL A 1 93 ? -15.595 12.203 8.367 1.00 94.81 93 VAL A C 1
ATOM 708 O O . VAL A 1 93 ? -16.633 12.115 9.023 1.00 94.81 93 VAL A O 1
ATOM 711 N N . MET A 1 94 ? -14.434 11.717 8.811 1.00 94.19 94 MET A N 1
ATOM 712 C CA . MET A 1 94 ? -14.308 11.046 10.106 1.00 94.19 94 MET A CA 1
ATOM 713 C C . MET A 1 94 ? -14.554 12.019 11.272 1.00 94.19 94 MET A C 1
ATOM 715 O O . MET A 1 94 ? -15.344 11.722 12.172 1.00 94.19 94 MET A O 1
ATOM 719 N N . ALA A 1 95 ? -13.943 13.204 11.211 1.00 92.75 95 ALA A N 1
ATOM 720 C CA . ALA A 1 95 ? -14.048 14.257 12.215 1.00 92.75 95 ALA A CA 1
ATOM 721 C C . ALA A 1 95 ? -15.470 14.817 12.329 1.00 92.75 95 ALA A C 1
ATOM 723 O O . ALA A 1 95 ? -15.944 15.066 13.434 1.00 92.75 95 ALA A O 1
ATOM 724 N N . GLY A 1 96 ? -16.178 14.968 11.207 1.00 93.31 96 GLY A N 1
ATOM 725 C CA . GLY A 1 96 ? -17.561 15.441 11.191 1.00 93.31 96 GLY A CA 1
ATOM 726 C C . GLY A 1 96 ? -18.530 14.510 11.924 1.00 93.31 96 GLY A C 1
ATOM 727 O O . GLY A 1 96 ? -19.543 14.975 12.438 1.00 93.31 96 GLY A O 1
ATOM 728 N N . LYS A 1 97 ? -18.214 13.210 12.013 1.00 90.44 97 LYS A N 1
ATOM 729 C CA . LYS A 1 97 ? -19.057 12.209 12.685 1.00 90.44 97 LYS A CA 1
ATOM 730 C C . LYS A 1 97 ? -18.630 11.926 14.128 1.00 90.44 97 LYS A C 1
ATOM 732 O O . LYS A 1 97 ? -19.487 11.696 14.975 1.00 90.44 97 LYS A O 1
ATOM 737 N N . HIS A 1 98 ? -17.327 11.928 14.413 1.00 89.31 98 HIS A N 1
ATOM 738 C CA . HIS A 1 98 ? -16.793 11.450 15.696 1.00 89.31 98 HIS A CA 1
ATOM 739 C C . HIS A 1 98 ? -15.830 12.421 16.400 1.00 89.31 98 HIS A C 1
ATOM 741 O O . HIS A 1 98 ? -15.305 12.085 17.462 1.00 89.31 98 HIS A O 1
ATOM 747 N N . GLY A 1 99 ? -15.592 13.607 15.836 1.00 91.69 99 GLY A N 1
ATOM 748 C CA . GLY A 1 99 ? -14.570 14.538 16.310 1.00 91.69 99 GLY A CA 1
ATOM 749 C C . GLY A 1 99 ? -13.141 14.049 16.052 1.00 91.69 99 GLY A C 1
ATOM 750 O O . GLY A 1 99 ? -12.917 12.987 15.469 1.00 91.69 99 GLY A O 1
ATOM 751 N N . LEU A 1 100 ? -12.162 14.843 16.491 1.00 92.25 100 LEU A N 1
ATOM 752 C CA . LEU A 1 100 ? -10.742 14.489 16.470 1.00 92.25 100 LEU A CA 1
ATOM 753 C C . LEU A 1 100 ? -10.191 14.453 17.889 1.00 92.25 100 LEU A C 1
ATOM 755 O O . LEU A 1 100 ? -10.400 15.377 18.672 1.00 92.25 100 LEU A O 1
ATOM 759 N N . GLU A 1 101 ? -9.449 13.397 18.192 1.00 91.81 101 GLU A N 1
ATOM 760 C CA . GLU A 1 101 ? -8.734 13.232 19.455 1.00 91.81 101 GLU A CA 1
ATOM 761 C C . GLU A 1 101 ? -7.229 13.500 19.269 1.00 91.81 101 GLU A C 1
ATOM 763 O O . GLU A 1 101 ? -6.718 13.365 18.150 1.00 91.81 101 GLU A O 1
ATOM 768 N N . PRO A 1 102 ? -6.484 13.853 20.338 1.00 89.12 102 PRO A N 1
ATOM 769 C CA . PRO A 1 10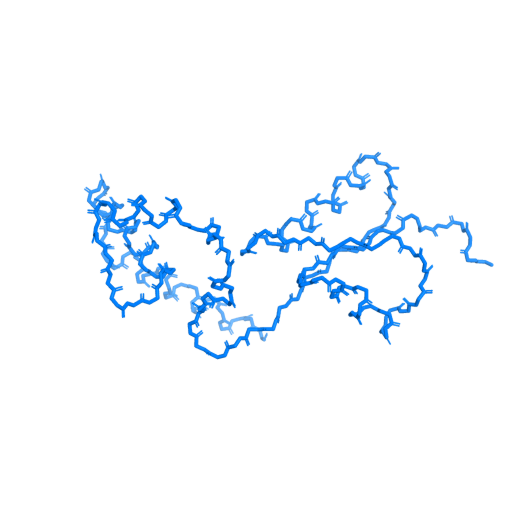2 ? -5.042 14.115 20.285 1.00 89.12 102 PRO A CA 1
ATOM 770 C C . PRO A 1 102 ? -4.217 12.814 20.203 1.00 89.12 102 PRO A C 1
ATOM 772 O O . PRO A 1 102 ? -3.283 12.588 20.970 1.00 89.12 102 PRO A O 1
ATOM 775 N N . VAL A 1 103 ? -4.576 11.932 19.272 1.00 88.50 103 VAL A N 1
ATOM 776 C CA . VAL A 1 103 ? -3.890 10.672 18.958 1.00 88.50 103 VAL A CA 1
ATOM 777 C C . VAL A 1 103 ? -3.640 10.598 17.442 1.00 88.50 103 VAL A C 1
ATOM 779 O O . VAL A 1 103 ? -4.269 11.337 16.685 1.00 88.50 103 VAL A O 1
ATOM 782 N N . PRO A 1 104 ? -2.744 9.731 16.939 1.00 90.25 104 PRO A N 1
ATOM 783 C CA . PRO A 1 104 ? -2.466 9.656 15.504 1.00 90.25 104 PRO A CA 1
ATOM 784 C C . PRO A 1 104 ? -3.731 9.415 14.663 1.00 90.25 104 PRO A C 1
ATOM 786 O O . PRO A 1 104 ? -4.626 8.675 15.062 1.00 90.25 104 PRO A O 1
ATOM 789 N N . VAL A 1 105 ? -3.806 10.016 13.474 1.00 91.25 105 VAL A N 1
ATOM 790 C CA . VAL A 1 105 ? -5.030 10.012 12.647 1.00 91.25 105 VAL A CA 1
ATOM 791 C C . VAL A 1 105 ? -5.392 8.610 12.145 1.00 91.25 105 VAL A C 1
ATOM 793 O O . VAL A 1 105 ? -6.560 8.230 12.161 1.00 91.25 105 VAL A O 1
ATOM 796 N N . ALA A 1 106 ? -4.403 7.810 11.736 1.00 90.81 106 ALA A N 1
ATOM 797 C CA . ALA A 1 106 ? -4.639 6.472 11.192 1.00 90.81 106 ALA A CA 1
ATOM 798 C C . ALA A 1 106 ? -5.434 5.548 12.146 1.00 90.81 106 ALA A C 1
ATOM 800 O O . ALA A 1 106 ? -6.475 5.038 11.725 1.00 90.81 106 ALA A O 1
ATOM 801 N N . PRO A 1 107 ? -5.036 5.337 13.421 1.00 92.25 107 PRO A N 1
ATOM 802 C CA . PRO A 1 107 ? -5.822 4.515 14.339 1.00 92.25 107 PRO A CA 1
ATOM 803 C C . PRO A 1 107 ? -7.209 5.100 14.627 1.00 92.25 107 PRO A C 1
ATOM 805 O O . PRO A 1 107 ? -8.139 4.319 14.814 1.00 92.25 107 PRO A O 1
ATOM 808 N N . GLN A 1 108 ? -7.391 6.429 14.593 1.00 93.88 108 GLN A N 1
ATOM 809 C CA . GLN A 1 108 ? -8.731 7.023 14.683 1.00 93.88 108 GLN A CA 1
ATOM 810 C C . GLN A 1 108 ? -9.588 6.606 13.488 1.00 93.88 108 GLN A C 1
ATOM 812 O O . GLN A 1 108 ? -10.679 6.087 13.686 1.00 93.88 108 GLN A O 1
ATOM 817 N N .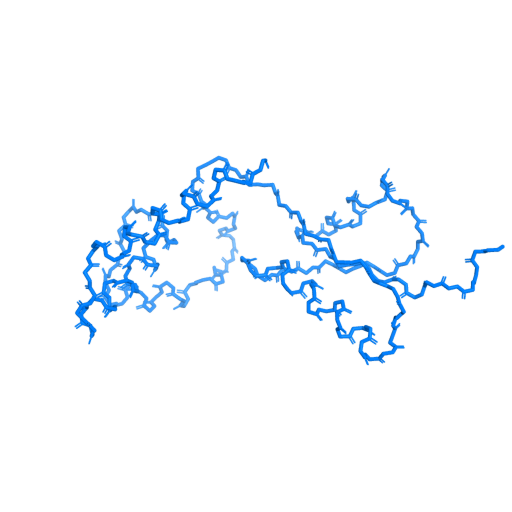 MET A 1 109 ? -9.089 6.741 12.255 1.00 93.94 109 MET A N 1
ATOM 818 C CA . MET A 1 109 ? -9.847 6.376 11.051 1.00 93.94 109 MET A CA 1
ATOM 819 C C . MET A 1 109 ? -10.332 4.921 11.086 1.00 93.94 109 MET A C 1
ATOM 821 O O . MET A 1 109 ? -11.524 4.659 10.925 1.00 93.94 109 MET A O 1
ATOM 825 N N . PHE A 1 110 ? -9.431 3.969 11.349 1.00 95.38 110 PHE A N 1
ATOM 826 C CA . PHE A 1 110 ? -9.799 2.550 11.396 1.00 95.38 110 PHE A CA 1
ATOM 827 C C . PHE A 1 110 ? -10.620 2.194 12.642 1.00 95.38 110 PHE A C 1
ATOM 829 O O . PHE A 1 110 ? -11.530 1.371 12.561 1.00 95.38 110 PHE A O 1
ATOM 836 N N . GLY A 1 111 ? -10.338 2.828 13.782 1.00 95.31 111 GLY A N 1
ATOM 837 C CA . GLY A 1 111 ? -11.086 2.634 15.022 1.00 95.31 111 GLY A CA 1
ATOM 838 C C . GLY A 1 111 ? -12.537 3.103 14.907 1.00 95.31 111 GLY A C 1
ATOM 839 O O . GLY A 1 111 ? -13.443 2.357 15.275 1.00 95.31 111 GLY A O 1
ATOM 840 N N . ARG A 1 112 ? -12.773 4.291 14.332 1.00 95.81 112 ARG A N 1
ATOM 841 C CA . ARG A 1 112 ? -14.124 4.823 14.076 1.00 95.81 112 ARG A CA 1
ATOM 842 C C . ARG A 1 112 ? -14.894 3.968 13.073 1.00 95.81 112 ARG A C 1
ATOM 844 O O . ARG A 1 112 ? -16.053 3.656 13.319 1.00 95.81 112 ARG A O 1
ATOM 851 N N . ALA A 1 113 ? -14.244 3.495 12.008 1.00 96.00 113 ALA A N 1
ATOM 852 C CA . ALA A 1 113 ? -14.862 2.535 11.088 1.00 96.00 113 ALA A CA 1
ATOM 853 C C . ALA A 1 113 ? -15.243 1.218 11.796 1.00 96.00 113 ALA A C 1
ATOM 855 O O . ALA A 1 113 ? -16.302 0.644 11.541 1.00 96.00 113 ALA A O 1
ATOM 856 N N . GLY A 1 114 ? -14.407 0.753 12.731 1.00 97.12 114 GLY A N 1
ATOM 857 C CA . GLY A 1 114 ? -14.724 -0.375 13.605 1.00 97.12 114 GLY A CA 1
ATOM 858 C C . GLY A 1 114 ? -15.951 -0.112 14.481 1.00 97.12 114 GLY A C 1
ATOM 859 O O . GLY A 1 114 ? -16.834 -0.963 14.542 1.00 97.12 114 GLY A O 1
ATOM 860 N N . GLN A 1 115 ? -16.041 1.069 15.105 1.00 95.75 115 GLN A N 1
ATOM 861 C CA . GLN A 1 115 ? -17.205 1.498 15.896 1.00 95.75 115 GLN A CA 1
ATOM 862 C C . GLN A 1 115 ? -18.489 1.509 15.066 1.00 95.75 115 GLN A C 1
ATOM 864 O O . GLN A 1 115 ? -19.469 0.885 15.463 1.00 95.75 115 GLN A O 1
ATOM 869 N N . GLU A 1 116 ? -18.453 2.089 13.869 1.00 96.38 116 GLU A N 1
ATOM 870 C CA . GLU A 1 116 ? -19.587 2.069 12.943 1.00 96.38 116 GLU A CA 1
ATOM 871 C C . GLU A 1 116 ? -20.013 0.638 12.570 1.00 96.38 116 GLU A C 1
ATOM 873 O O . GLU A 1 116 ? -21.204 0.328 12.496 1.00 96.38 116 GLU A O 1
ATOM 878 N N . HIS A 1 117 ? -19.060 -0.278 12.384 1.00 98.25 117 HIS A N 1
ATOM 879 C CA . HIS A 1 117 ? -19.369 -1.684 12.126 1.00 98.25 117 HIS A CA 1
ATOM 880 C C . HIS A 1 117 ? -20.009 -2.380 13.344 1.00 98.25 117 HIS A C 1
ATOM 882 O O . HIS A 1 117 ? -20.864 -3.257 13.181 1.00 98.25 117 HIS A O 1
ATOM 888 N N . MET A 1 118 ? -19.623 -2.004 14.570 1.00 98.19 118 MET A N 1
ATOM 889 C CA . MET A 1 118 ? -20.277 -2.480 15.795 1.00 98.19 118 MET A CA 1
ATOM 890 C C . MET A 1 118 ? -21.718 -1.971 15.886 1.00 98.19 118 MET A C 1
ATOM 892 O O . MET A 1 118 ? -22.620 -2.773 16.113 1.00 98.19 118 MET A O 1
ATOM 896 N N . GLU A 1 119 ? -21.940 -0.679 15.637 1.00 97.19 119 GLU A N 1
ATOM 897 C CA . GLU A 1 119 ? -23.265 -0.045 15.651 1.00 97.19 119 GLU A CA 1
ATOM 898 C C . GLU A 1 119 ? -24.212 -0.674 14.623 1.00 97.19 119 GLU A C 1
ATOM 900 O O . GLU A 1 119 ? -25.356 -0.996 14.938 1.00 97.19 119 GLU A O 1
ATOM 905 N N . LYS A 1 120 ? -23.732 -0.890 13.392 1.00 98.06 120 LYS A N 1
ATOM 906 C CA . LYS A 1 120 ? -24.570 -1.361 12.284 1.00 98.06 120 LYS A CA 1
ATOM 907 C C . LYS A 1 120 ? -24.840 -2.865 12.308 1.00 98.06 120 LYS A C 1
ATOM 909 O O . LYS A 1 120 ? -25.912 -3.296 11.891 1.00 98.06 120 LYS A O 1
ATOM 914 N N . TYR A 1 121 ? -23.868 -3.666 12.744 1.00 98.44 121 TYR A N 1
ATOM 915 C CA . TYR A 1 121 ? -23.916 -5.126 12.589 1.00 98.44 121 TYR A CA 1
ATOM 916 C C . TYR A 1 121 ? -23.766 -5.904 13.901 1.00 98.44 121 TYR A C 1
ATOM 918 O O . TYR A 1 121 ? -23.682 -7.130 13.874 1.00 98.44 121 TYR A O 1
ATOM 926 N N . GLY A 1 122 ? -23.688 -5.231 15.052 1.00 98.06 122 GLY A N 1
ATOM 927 C CA . GLY A 1 122 ? -23.551 -5.892 16.354 1.00 98.06 122 GLY A CA 1
ATOM 928 C C . GLY A 1 122 ? -22.220 -6.630 16.531 1.00 98.06 122 GLY A C 1
ATOM 929 O O . GLY A 1 122 ? -22.118 -7.572 17.320 1.00 98.06 122 GLY A O 1
ATOM 930 N N . THR A 1 123 ? -21.186 -6.237 15.778 1.00 98.44 123 THR A N 1
ATOM 931 C CA . THR A 1 123 ? -19.828 -6.749 16.006 1.00 98.44 123 THR A CA 1
ATOM 932 C C . THR A 1 123 ? -19.369 -6.350 17.397 1.00 98.44 123 THR A C 1
ATOM 934 O O . THR A 1 123 ? -19.687 -5.263 17.866 1.00 98.44 123 THR A O 1
ATOM 937 N N . LYS A 1 124 ? -18.628 -7.232 18.065 1.00 98.31 124 LYS A N 1
ATOM 938 C CA . LYS A 1 124 ? -18.159 -6.983 19.423 1.00 98.31 124 LYS A CA 1
ATOM 939 C C . LYS A 1 124 ? -16.669 -6.635 19.434 1.00 98.31 124 LYS A C 1
ATOM 941 O O . LYS A 1 124 ? -15.946 -7.120 18.555 1.00 98.31 124 LYS A O 1
ATOM 946 N N . PRO A 1 125 ? -16.179 -5.876 20.428 1.00 98.06 125 PRO A N 1
ATOM 947 C CA . PRO A 1 125 ? -14.753 -5.585 20.583 1.00 98.06 125 PRO A CA 1
ATOM 948 C C . PRO A 1 125 ? -13.863 -6.838 20.524 1.00 98.06 125 PRO A C 1
ATOM 950 O O . PRO A 1 125 ? -12.788 -6.822 19.919 1.00 98.06 125 PRO A O 1
ATOM 953 N N . GLU A 1 126 ? -14.340 -7.968 21.057 1.00 98.38 126 GLU A N 1
ATOM 954 C CA . GLU A 1 126 ? -13.596 -9.230 21.075 1.00 98.38 126 GLU A CA 1
ATOM 955 C C . GLU A 1 126 ? -13.362 -9.796 19.668 1.00 98.38 126 GLU A C 1
ATOM 957 O O . GLU A 1 126 ? -12.413 -10.551 19.460 1.00 98.38 126 GLU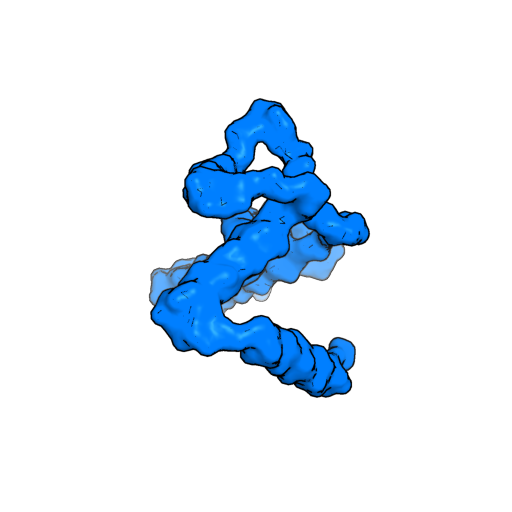 A O 1
ATOM 962 N N . HIS A 1 127 ? -14.195 -9.453 18.679 1.00 98.50 127 HIS A N 1
ATOM 963 C CA . HIS A 1 127 ? -13.994 -9.894 17.298 1.00 98.50 127 HIS A CA 1
ATOM 964 C C . HIS A 1 127 ? -12.753 -9.244 16.677 1.00 98.50 127 HIS A C 1
ATOM 966 O O . HIS A 1 127 ? -11.958 -9.938 16.042 1.00 98.50 127 HIS A O 1
ATOM 972 N N . PHE A 1 128 ? -12.528 -7.951 16.920 1.00 98.44 128 PHE A N 1
ATOM 973 C CA . PHE A 1 128 ? -11.314 -7.267 16.465 1.00 98.44 128 PHE A CA 1
ATOM 974 C C . PHE A 1 128 ? -10.070 -7.820 17.174 1.00 98.44 128 PHE A C 1
ATOM 976 O O . PHE A 1 128 ? -9.067 -8.118 16.522 1.00 98.44 128 PHE A O 1
ATOM 983 N N . ALA A 1 129 ? -10.165 -8.068 18.486 1.00 98.38 129 ALA A N 1
ATOM 984 C CA . ALA A 1 129 ? -9.087 -8.690 19.257 1.00 98.38 129 ALA A CA 1
ATOM 985 C C . ALA A 1 129 ? -8.724 -10.093 18.731 1.00 98.38 129 ALA A C 1
ATOM 987 O O . ALA A 1 129 ? -7.545 -10.426 18.602 1.00 98.38 129 ALA A O 1
ATOM 988 N N . LYS A 1 130 ? -9.719 -10.906 18.347 1.00 98.50 130 LYS A N 1
ATOM 989 C CA . LYS A 1 130 ? -9.495 -12.233 17.743 1.00 98.50 130 LYS A CA 1
ATOM 990 C C . LYS A 1 130 ? -8.753 -12.162 16.407 1.00 98.50 130 LYS A C 1
ATOM 992 O O . LYS A 1 130 ? -7.926 -13.032 16.134 1.00 98.50 130 LYS A O 1
ATOM 997 N N . ILE A 1 131 ? -9.006 -11.141 15.582 1.00 98.31 131 ILE A N 1
ATOM 998 C CA . ILE A 1 131 ? -8.272 -10.937 14.322 1.00 98.31 131 ILE A CA 1
ATOM 999 C C . ILE A 1 131 ? -6.794 -10.649 14.611 1.00 98.31 131 ILE A C 1
ATOM 1001 O O . ILE A 1 131 ? -5.927 -11.275 13.996 1.00 98.31 131 ILE A O 1
ATOM 1005 N N . ALA A 1 132 ? -6.509 -9.762 15.570 1.00 98.19 132 ALA A N 1
ATOM 1006 C CA . ALA A 1 132 ? -5.143 -9.447 15.986 1.00 98.19 132 ALA A CA 1
ATOM 1007 C C . ALA A 1 132 ? -4.421 -10.681 16.555 1.00 98.19 132 ALA A C 1
ATOM 1009 O O . ALA A 1 132 ? -3.321 -11.005 16.111 1.00 98.19 132 ALA A O 1
ATOM 1010 N N . TRP A 1 133 ? -5.070 -11.428 17.458 1.00 98.44 133 TRP A N 1
ATOM 1011 C CA . TRP A 1 133 ? -4.546 -12.689 17.998 1.00 98.44 133 TRP A CA 1
ATOM 1012 C C . TRP A 1 133 ? -4.193 -13.688 16.891 1.00 98.44 133 TRP A C 1
ATOM 1014 O O . TRP A 1 133 ? -3.095 -14.241 16.879 1.00 98.44 133 TRP A O 1
ATOM 1024 N N . LYS A 1 134 ? -5.097 -13.889 15.925 1.00 98.50 134 LYS A N 1
ATOM 1025 C CA . LYS A 1 134 ? -4.876 -14.797 14.794 1.00 98.50 134 LYS A CA 1
ATOM 1026 C C . LYS A 1 134 ? -3.670 -14.356 13.959 1.00 98.50 134 LYS A C 1
ATOM 1028 O O . LYS A 1 134 ? -2.847 -15.194 13.602 1.00 98.50 134 LYS A O 1
ATOM 1033 N N . ASN A 1 135 ? -3.540 -13.060 13.668 1.00 98.31 135 ASN A N 1
ATOM 1034 C CA . ASN A 1 135 ? -2.399 -12.534 12.913 1.00 98.31 135 ASN A CA 1
ATOM 1035 C C . ASN A 1 135 ? -1.073 -12.744 13.668 1.00 98.31 135 ASN A C 1
ATOM 1037 O O . ASN A 1 135 ? -0.122 -13.236 13.068 1.00 98.31 135 ASN A O 1
ATOM 1041 N N . HIS A 1 136 ? -1.030 -12.471 14.978 1.00 97.75 136 HIS A N 1
ATOM 1042 C CA . HIS A 1 136 ? 0.147 -12.750 15.814 1.00 97.75 136 HIS A CA 1
ATOM 1043 C C . HIS A 1 136 ? 0.486 -14.243 15.883 1.00 97.75 136 HIS A C 1
ATOM 1045 O O . HIS A 1 136 ? 1.650 -14.623 15.820 1.00 97.75 136 HIS A O 1
ATOM 1051 N N . LYS A 1 137 ? -0.523 -15.116 15.963 1.00 98.12 137 LYS A N 1
ATOM 1052 C CA . LYS A 1 137 ? -0.312 -16.567 15.919 1.00 98.12 137 LYS A CA 1
ATOM 1053 C C . LYS A 1 137 ? 0.253 -17.024 14.575 1.00 98.12 137 LYS A C 1
ATOM 1055 O O . LYS A 1 137 ? 1.040 -17.958 14.538 1.00 98.12 137 LYS A O 1
ATOM 1060 N N . HIS A 1 138 ? -0.155 -16.412 13.465 1.00 98.31 138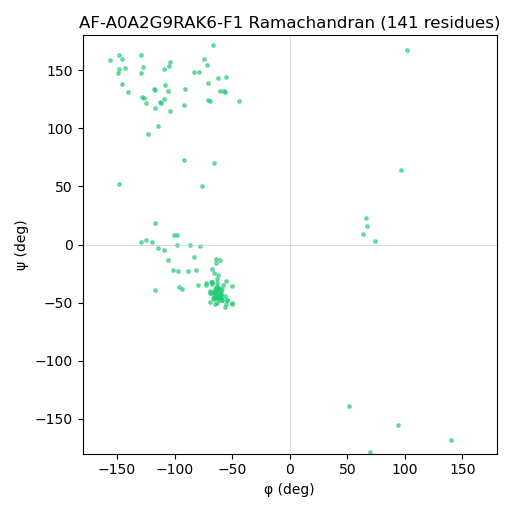 HIS A N 1
ATOM 1061 C CA . HIS A 1 138 ? 0.408 -16.739 12.153 1.00 98.31 138 HIS A CA 1
ATOM 1062 C C . HIS A 1 138 ? 1.834 -16.206 11.987 1.00 98.31 138 HIS A C 1
ATOM 1064 O O . HIS A 1 138 ? 2.644 -16.864 11.338 1.00 98.31 138 HIS A O 1
ATOM 1070 N N . SER A 1 139 ? 2.165 -15.058 12.588 1.00 97.12 139 SER A N 1
ATOM 1071 C CA . SER A 1 139 ? 3.494 -14.460 12.439 1.00 97.12 139 SER A CA 1
ATOM 1072 C C . SER A 1 139 ? 4.610 -15.279 13.088 1.00 97.12 139 SER A C 1
ATOM 1074 O O . SER A 1 139 ? 5.748 -15.145 12.667 1.00 97.12 139 SER A O 1
ATOM 1076 N N . THR A 1 140 ? 4.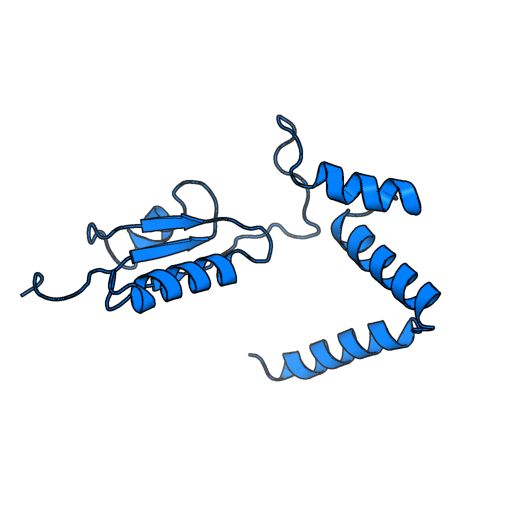321 -16.159 14.056 1.00 97.56 140 THR A N 1
ATOM 1077 C CA . THR A 1 140 ? 5.346 -17.042 14.654 1.00 97.56 140 THR A CA 1
ATOM 1078 C C . THR A 1 140 ? 5.944 -18.037 13.659 1.00 97.56 140 THR A C 1
ATOM 1080 O O . THR A 1 140 ? 6.980 -18.626 13.942 1.00 97.56 140 THR A O 1
ATOM 1083 N N . ASN A 1 141 ? 5.288 -18.238 12.512 1.00 96.75 141 ASN A N 1
ATOM 1084 C CA . ASN A 1 141 ? 5.751 -19.114 11.437 1.00 96.75 141 ASN A CA 1
ATOM 1085 C C . ASN A 1 141 ? 6.411 -18.334 10.283 1.00 96.75 141 ASN A C 1
ATOM 1087 O O . ASN A 1 141 ? 6.661 -18.918 9.232 1.00 96.75 141 ASN A O 1
ATOM 1091 N N . ASN A 1 142 ? 6.637 -17.026 10.444 1.00 93.69 142 ASN A N 1
ATOM 1092 C CA . ASN A 1 142 ? 7.277 -16.166 9.452 1.00 93.69 142 ASN A CA 1
ATOM 1093 C C . ASN A 1 142 ? 8.628 -15.673 10.013 1.00 93.69 142 ASN A C 1
ATOM 1095 O O . ASN A 1 142 ? 8.596 -14.819 10.902 1.00 93.69 142 ASN A O 1
ATOM 1099 N N . PRO A 1 143 ? 9.765 -16.256 9.579 1.00 87.31 143 PRO A N 1
ATOM 1100 C CA . PRO A 1 143 ? 11.089 -15.968 10.134 1.00 87.31 143 PRO A CA 1
ATOM 1101 C C . PRO A 1 143 ? 11.591 -14.551 9.830 1.00 87.31 143 PRO A C 1
ATOM 1103 O O . PRO A 1 143 ? 11.195 -13.977 8.790 1.00 87.31 143 PRO A O 1
#

Radius of gyration: 20.71 Å; Cα contacts (8 Å, |Δi|>4): 130; chains: 1; bounding box: 50×43×49 Å